Protein AF-A0A2H3JS48-F1 (afdb_monomer)

Structure (mmCIF, N/CA/C/O backbone):
data_AF-A0A2H3JS48-F1
#
_entry.id   AF-A0A2H3JS48-F1
#
loop_
_atom_site.group_PDB
_atom_site.id
_atom_site.type_symbol
_atom_site.label_atom_id
_atom_site.label_alt_id
_atom_site.label_comp_id
_atom_site.label_asym_id
_atom_site.label_entity_id
_atom_site.label_seq_id
_atom_site.pdbx_PDB_ins_code
_atom_site.Cartn_x
_atom_site.Cartn_y
_atom_site.Cartn_z
_atom_site.occupancy
_atom_site.B_iso_or_equiv
_atom_site.auth_seq_id
_atom_site.auth_comp_id
_atom_site.auth_asym_id
_atom_site.auth_atom_id
_atom_site.pdbx_PDB_model_num
ATOM 1 N N . MET A 1 1 ? 12.269 -72.953 -14.565 1.00 46.53 1 MET A N 1
ATOM 2 C CA . MET A 1 1 ? 12.662 -71.702 -13.882 1.00 46.53 1 MET A CA 1
ATOM 3 C C . MET A 1 1 ? 12.511 -70.551 -14.861 1.00 46.53 1 MET A C 1
ATOM 5 O O . MET A 1 1 ? 13.221 -70.563 -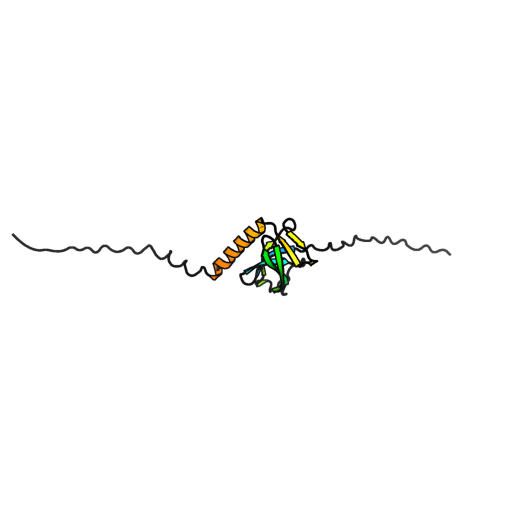15.853 1.00 46.53 1 MET A O 1
ATOM 9 N N . ALA A 1 2 ? 11.589 -69.619 -14.611 1.00 44.12 2 ALA A N 1
ATOM 10 C CA . ALA A 1 2 ? 11.664 -68.218 -15.043 1.00 44.12 2 ALA A CA 1
ATOM 11 C C . ALA A 1 2 ? 10.496 -67.462 -14.388 1.00 44.12 2 ALA A C 1
ATOM 13 O O . ALA A 1 2 ? 9.333 -67.738 -14.669 1.00 44.12 2 ALA A O 1
ATOM 14 N N . VAL A 1 3 ? 10.828 -66.574 -13.455 1.00 43.94 3 VAL A N 1
ATOM 15 C CA . VAL A 1 3 ? 9.917 -65.628 -12.804 1.00 43.94 3 VAL A CA 1
ATOM 16 C C . VAL A 1 3 ? 9.827 -64.369 -13.669 1.00 43.94 3 VAL A C 1
ATOM 18 O O . VAL A 1 3 ? 10.855 -63.895 -14.147 1.00 43.94 3 VAL A O 1
ATOM 21 N N . ALA A 1 4 ? 8.631 -63.816 -13.868 1.00 48.31 4 ALA A N 1
ATOM 22 C CA . ALA A 1 4 ? 8.450 -62.490 -14.456 1.00 48.31 4 ALA A CA 1
ATOM 23 C C . ALA A 1 4 ? 7.649 -61.623 -13.478 1.00 48.31 4 ALA A C 1
ATOM 25 O O . ALA A 1 4 ? 6.541 -61.971 -13.075 1.00 48.31 4 ALA A O 1
ATOM 26 N N . LEU A 1 5 ? 8.300 -60.546 -13.042 1.00 48.22 5 LEU A N 1
ATOM 27 C CA . LEU A 1 5 ? 7.898 -59.624 -11.986 1.00 48.22 5 LEU A CA 1
ATOM 28 C C . LEU A 1 5 ? 6.894 -58.579 -12.496 1.00 48.22 5 LEU A C 1
ATOM 30 O O . LEU A 1 5 ? 6.867 -58.230 -13.674 1.00 48.22 5 LEU A O 1
ATOM 34 N N . ALA A 1 6 ? 6.084 -58.092 -11.558 1.00 50.88 6 ALA A N 1
ATOM 35 C CA . ALA A 1 6 ? 4.992 -57.146 -11.735 1.00 50.88 6 ALA A CA 1
ATOM 36 C C . ALA A 1 6 ? 5.397 -55.826 -12.418 1.00 50.88 6 ALA A C 1
ATOM 38 O O . ALA A 1 6 ? 6.427 -55.233 -12.104 1.00 50.88 6 ALA A O 1
ATOM 39 N N . SER A 1 7 ? 4.520 -55.323 -13.290 1.00 53.97 7 SER A N 1
ATOM 40 C CA . SER A 1 7 ? 4.516 -53.927 -13.733 1.00 53.97 7 SER A CA 1
ATOM 41 C C . SER A 1 7 ? 3.549 -53.133 -12.857 1.00 53.97 7 SER A C 1
ATOM 43 O O . SER A 1 7 ? 2.336 -53.196 -13.042 1.00 53.97 7 SER A O 1
ATOM 45 N N . SER A 1 8 ? 4.089 -52.405 -11.883 1.00 53.66 8 SER A N 1
ATOM 46 C CA . SER A 1 8 ? 3.340 -51.409 -11.118 1.00 53.66 8 SER A CA 1
ATOM 47 C C . SER A 1 8 ? 3.396 -50.079 -11.863 1.00 53.66 8 SER A C 1
ATOM 49 O O . SER A 1 8 ? 4.448 -49.445 -11.935 1.00 53.66 8 SER A O 1
ATOM 51 N N . SER A 1 9 ? 2.266 -49.656 -12.423 1.00 56.06 9 SER A N 1
ATOM 52 C CA . SER A 1 9 ? 2.099 -48.321 -12.994 1.00 56.06 9 SER A CA 1
ATOM 53 C C . SER A 1 9 ? 2.173 -47.280 -11.877 1.00 56.06 9 SER A C 1
ATOM 55 O O . SER A 1 9 ? 1.237 -47.118 -11.098 1.00 56.06 9 SER A O 1
ATOM 57 N N . SER A 1 10 ? 3.306 -46.585 -11.785 1.00 59.38 10 SER A N 1
ATOM 58 C CA . SER A 1 10 ? 3.458 -45.392 -10.955 1.00 59.38 10 SER A CA 1
ATOM 59 C C . SER A 1 10 ? 2.670 -44.251 -11.597 1.00 59.38 10 SER A C 1
ATOM 61 O O . SER A 1 10 ? 3.120 -43.631 -12.560 1.00 59.38 10 SER A O 1
ATOM 63 N N . SER A 1 11 ? 1.461 -44.000 -11.099 1.00 50.31 11 SER A N 1
ATOM 64 C CA . SER A 1 11 ? 0.722 -42.773 -11.380 1.00 50.31 11 SER A CA 1
ATOM 65 C C . SER A 1 11 ? 1.413 -41.616 -10.660 1.00 50.31 11 SER A C 1
ATOM 67 O O . SER A 1 11 ? 1.129 -41.330 -9.499 1.00 50.31 11 SER A O 1
ATOM 69 N N . SER A 1 12 ? 2.345 -40.955 -11.340 1.00 51.09 12 SER A N 1
ATOM 70 C CA . SER A 1 12 ? 2.880 -39.672 -10.896 1.00 51.09 12 SER A CA 1
ATOM 71 C C . SER A 1 12 ? 1.775 -38.619 -11.003 1.00 51.09 12 SER A C 1
ATOM 73 O O . SER A 1 12 ? 1.437 -38.170 -12.099 1.00 51.09 12 SER A O 1
ATOM 75 N N . LEU A 1 13 ? 1.185 -38.258 -9.862 1.00 60.59 13 LEU A N 1
ATOM 76 C CA . LEU A 1 13 ? 0.345 -37.069 -9.741 1.00 60.59 13 LEU A CA 1
ATOM 77 C C . LEU A 1 13 ? 1.175 -35.839 -10.146 1.00 60.59 13 LEU A C 1
ATOM 79 O O . LEU A 1 13 ? 2.344 -35.763 -9.755 1.00 60.59 13 LEU A O 1
ATOM 83 N N . PRO A 1 14 ? 0.613 -34.876 -10.896 1.00 55.56 14 PRO A N 1
ATOM 84 C CA . PRO A 1 14 ? 1.293 -33.619 -11.155 1.00 55.56 14 PRO A CA 1
ATOM 85 C C . PRO A 1 14 ? 1.461 -32.895 -9.819 1.00 55.56 14 PRO A C 1
ATOM 87 O O . PRO A 1 14 ? 0.505 -32.379 -9.239 1.00 55.56 14 PRO A O 1
ATOM 90 N N . MET A 1 15 ? 2.690 -32.907 -9.307 1.00 50.06 15 MET A N 1
ATOM 91 C CA . MET A 1 15 ? 3.115 -32.018 -8.239 1.00 50.06 15 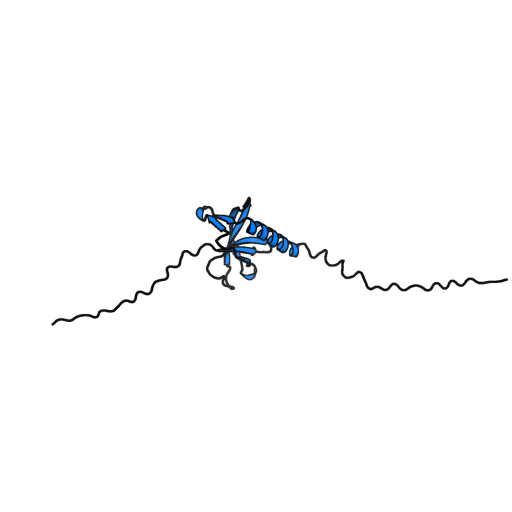MET A CA 1
ATOM 92 C C . MET A 1 15 ? 2.875 -30.603 -8.766 1.00 50.06 15 MET A C 1
ATOM 94 O O . MET A 1 15 ? 3.542 -30.168 -9.699 1.00 50.06 15 MET A O 1
ATOM 98 N N . SER A 1 16 ? 1.847 -29.930 -8.250 1.00 50.66 16 SER A N 1
ATOM 99 C CA . SER A 1 16 ? 1.631 -28.515 -8.531 1.00 50.66 16 SER A CA 1
ATOM 100 C C . SER A 1 16 ? 2.791 -27.778 -7.879 1.00 50.66 16 SER A C 1
ATOM 102 O O . SER A 1 16 ? 2.826 -27.616 -6.660 1.00 50.66 16 SER A O 1
ATOM 104 N N . GLU A 1 17 ? 3.792 -27.456 -8.690 1.00 48.94 17 GLU A N 1
ATOM 105 C CA . GLU A 1 17 ? 4.900 -26.590 -8.321 1.00 48.94 17 GLU A CA 1
ATOM 106 C C . GLU A 1 17 ? 4.283 -25.307 -7.743 1.00 48.94 17 GLU A C 1
ATOM 108 O O . GLU A 1 17 ? 3.382 -24.741 -8.373 1.00 48.94 17 GLU A O 1
ATOM 113 N N . PRO A 1 18 ? 4.640 -24.882 -6.517 1.00 52.50 18 PRO A N 1
ATOM 114 C CA . PRO A 1 18 ? 4.153 -23.618 -6.002 1.00 52.50 18 PRO A CA 1
ATOM 115 C C . PRO A 1 18 ? 4.758 -22.528 -6.884 1.00 52.50 18 PRO A C 1
ATOM 117 O O . PRO A 1 18 ? 5.926 -22.176 -6.729 1.00 52.50 18 PRO A O 1
ATOM 120 N N . GLU A 1 19 ? 3.961 -22.039 -7.837 1.00 50.53 19 GLU A N 1
ATOM 121 C CA . GLU A 1 19 ? 4.226 -20.810 -8.580 1.00 50.53 19 GLU A CA 1
ATOM 122 C C . GLU A 1 19 ? 4.809 -19.786 -7.601 1.00 50.53 19 GLU A C 1
ATOM 124 O O . GLU A 1 19 ? 4.258 -19.645 -6.500 1.00 50.53 19 GLU A O 1
ATOM 129 N N . PRO A 1 20 ? 5.915 -19.098 -7.941 1.00 52.16 20 PRO A N 1
ATOM 130 C CA . PRO A 1 20 ? 6.508 -18.109 -7.058 1.00 52.16 20 PRO A CA 1
ATOM 131 C C . PRO A 1 20 ? 5.442 -17.053 -6.789 1.00 52.16 20 PRO A C 1
ATOM 133 O O . PRO A 1 20 ? 5.141 -16.216 -7.639 1.00 52.16 20 PRO A O 1
ATOM 136 N N . SER A 1 21 ? 4.813 -17.159 -5.621 1.00 60.84 21 SER A N 1
ATOM 137 C CA . SER A 1 21 ? 3.665 -16.355 -5.240 1.00 60.84 21 SER A CA 1
ATOM 138 C C . SER A 1 21 ? 4.093 -14.900 -5.309 1.00 60.84 21 SER A C 1
ATOM 140 O O . SER A 1 21 ? 4.925 -14.448 -4.516 1.00 60.84 21 SER A O 1
ATOM 142 N N . LYS A 1 22 ? 3.594 -14.206 -6.333 1.00 70.69 22 LYS A N 1
ATOM 143 C CA . LYS A 1 22 ? 3.949 -12.824 -6.621 1.00 70.69 22 LYS A CA 1
ATOM 144 C C . LYS A 1 22 ? 3.654 -11.965 -5.398 1.00 70.69 22 LYS A C 1
ATOM 146 O O . LYS A 1 22 ? 2.702 -12.208 -4.659 1.00 70.69 22 LYS A O 1
ATOM 151 N N . ALA A 1 23 ? 4.504 -10.967 -5.173 1.00 82.56 23 ALA A N 1
ATOM 152 C CA . ALA A 1 23 ? 4.355 -10.049 -4.056 1.00 82.56 23 ALA A CA 1
ATOM 153 C C . ALA A 1 23 ? 2.985 -9.355 -4.119 1.00 82.56 23 ALA A C 1
ATOM 155 O O . ALA A 1 23 ? 2.709 -8.614 -5.062 1.00 82.56 23 ALA A O 1
ATOM 156 N N . GLN A 1 24 ? 2.140 -9.591 -3.114 1.00 91.06 24 GLN A N 1
ATOM 157 C CA . GLN A 1 24 ? 0.821 -8.978 -3.031 1.00 91.06 24 GLN A CA 1
ATOM 158 C C . GLN A 1 24 ? 0.908 -7.663 -2.259 1.00 91.06 24 GLN A C 1
ATOM 160 O O . GLN A 1 24 ? 1.389 -7.629 -1.125 1.00 91.06 24 GLN A O 1
ATOM 165 N N . PHE A 1 25 ? 0.423 -6.581 -2.864 1.00 94.31 25 PHE A N 1
ATOM 166 C CA . PHE A 1 25 ? 0.437 -5.251 -2.262 1.00 94.31 25 PHE A CA 1
ATOM 167 C C . PHE A 1 25 ? -0.960 -4.814 -1.836 1.00 94.31 25 PHE A C 1
ATOM 169 O O . PHE A 1 25 ? -1.961 -5.183 -2.448 1.00 94.31 25 PHE A O 1
ATOM 176 N N . ALA A 1 26 ? -1.030 -4.006 -0.784 1.00 95.19 26 ALA A N 1
ATOM 177 C CA . ALA A 1 26 ? -2.271 -3.412 -0.315 1.00 95.19 26 ALA A CA 1
ATOM 178 C C . ALA A 1 26 ? -2.021 -2.060 0.356 1.00 95.19 26 ALA A C 1
ATOM 180 O O . ALA A 1 26 ? -0.948 -1.813 0.911 1.00 95.19 26 ALA A O 1
ATOM 181 N N . PHE A 1 27 ? -3.037 -1.201 0.362 1.00 95.25 27 PHE A N 1
ATOM 182 C CA . PHE A 1 27 ? -3.105 -0.105 1.317 1.00 95.25 27 PHE A CA 1
ATOM 183 C C . PHE A 1 27 ? -3.662 -0.622 2.634 1.00 95.25 27 PHE A C 1
ATOM 185 O O . PHE A 1 27 ? -4.741 -1.219 2.675 1.00 95.25 27 PHE A O 1
ATOM 192 N N . ALA A 1 28 ? -2.926 -0.379 3.711 1.00 94.00 28 ALA A N 1
ATOM 193 C CA . ALA A 1 28 ? -3.306 -0.803 5.045 1.00 94.00 28 ALA A CA 1
ATOM 194 C C . ALA A 1 28 ? -3.181 0.344 6.039 1.00 94.00 28 ALA A C 1
ATOM 196 O O . ALA A 1 28 ? -2.286 1.186 5.931 1.00 94.00 28 ALA A O 1
ATOM 197 N N . GLN A 1 29 ? -4.071 0.352 7.024 1.00 92.44 29 GLN A N 1
ATOM 198 C CA . GLN A 1 29 ? -3.932 1.194 8.193 1.00 92.44 29 GLN A CA 1
ATOM 199 C C . GLN A 1 29 ? -3.135 0.447 9.265 1.00 92.44 29 GLN A C 1
ATOM 201 O O . GLN A 1 29 ? -3.514 -0.659 9.654 1.00 92.44 29 GLN A O 1
ATOM 206 N N . ILE A 1 30 ? -2.046 1.059 9.732 1.00 91.19 30 ILE A N 1
ATOM 207 C CA . ILE A 1 30 ? -1.202 0.577 10.831 1.00 91.19 30 ILE A CA 1
ATOM 208 C C . ILE A 1 30 ? -1.090 1.716 11.843 1.00 91.19 30 ILE A C 1
ATOM 210 O O . ILE A 1 30 ? -0.656 2.813 11.492 1.00 91.19 30 ILE A O 1
ATOM 214 N N . GLN A 1 31 ? -1.517 1.479 13.087 1.00 87.00 31 GLN A N 1
ATOM 215 C CA . GLN A 1 31 ? -1.451 2.463 14.185 1.00 87.00 31 GLN A CA 1
ATOM 216 C C . GLN A 1 31 ? -2.042 3.844 13.825 1.00 87.00 31 GLN A C 1
ATOM 218 O O . GLN A 1 31 ? -1.545 4.891 14.230 1.00 87.00 31 GLN A O 1
ATOM 223 N N . GLY A 1 32 ? -3.110 3.855 13.023 1.00 85.44 32 GLY A N 1
ATOM 224 C CA . GLY A 1 32 ? -3.794 5.076 12.592 1.00 85.44 32 GLY A CA 1
ATOM 225 C C . GLY A 1 32 ? -3.245 5.717 11.311 1.00 85.44 32 GLY A C 1
ATOM 226 O O . GLY A 1 32 ? -3.975 6.481 10.682 1.00 85.44 32 GLY A O 1
ATOM 227 N N . GLY A 1 33 ? -2.032 5.377 10.867 1.00 89.94 33 GLY A N 1
ATOM 228 C CA . GLY A 1 33 ? -1.471 5.832 9.588 1.00 89.94 33 GLY A CA 1
ATOM 229 C C . GLY A 1 33 ? -1.813 4.891 8.430 1.00 89.94 33 GLY A C 1
ATOM 230 O O . GLY A 1 33 ? -1.971 3.695 8.646 1.00 89.94 33 GLY A O 1
ATOM 231 N N . VAL A 1 34 ? -1.921 5.413 7.201 1.00 93.88 34 VAL A N 1
ATOM 232 C CA . VAL A 1 34 ? -2.163 4.605 5.990 1.00 93.88 34 VAL A CA 1
ATOM 233 C C . VAL A 1 34 ? -0.863 4.426 5.215 1.00 93.88 34 VAL A C 1
ATOM 235 O O . VAL A 1 34 ? -0.202 5.409 4.874 1.00 93.88 34 VAL A O 1
ATOM 238 N N . TYR A 1 35 ? -0.520 3.178 4.909 1.00 95.00 35 TYR A N 1
ATOM 239 C CA . TYR A 1 35 ? 0.739 2.798 4.277 1.00 95.00 35 TYR A CA 1
ATOM 240 C C . TYR A 1 35 ? 0.518 1.822 3.125 1.00 95.00 35 TYR A C 1
ATOM 242 O O . TYR A 1 35 ? -0.463 1.079 3.098 1.00 95.00 35 TYR A O 1
ATOM 250 N N . LEU A 1 36 ? 1.469 1.804 2.191 1.00 95.56 36 LEU A N 1
ATOM 251 C CA . LEU A 1 36 ? 1.604 0.714 1.235 1.00 95.56 36 LEU A CA 1
ATOM 252 C C . LEU A 1 36 ? 2.333 -0.438 1.926 1.00 95.56 36 LEU A C 1
ATOM 254 O O . LEU A 1 36 ? 3.442 -0.250 2.434 1.00 95.56 36 LEU A O 1
ATOM 258 N N . VAL A 1 37 ? 1.723 -1.617 1.929 1.00 94.88 37 VAL A N 1
ATOM 259 C CA . VAL A 1 37 ? 2.298 -2.818 2.533 1.00 94.88 37 VAL A CA 1
ATOM 260 C C . VAL A 1 37 ? 2.356 -3.964 1.539 1.00 94.88 37 VAL A C 1
ATOM 262 O O . VAL A 1 37 ? 1.477 -4.103 0.690 1.00 94.88 37 VAL A O 1
ATOM 265 N N . GLN A 1 38 ? 3.384 -4.795 1.666 1.00 93.75 38 GLN A N 1
ATOM 266 C CA . GLN A 1 38 ? 3.412 -6.117 1.050 1.00 93.75 38 GLN A CA 1
ATOM 267 C C . GLN A 1 38 ? 2.879 -7.126 2.064 1.00 93.75 38 GLN A C 1
ATOM 269 O O . GLN A 1 38 ? 3.415 -7.242 3.172 1.00 93.75 38 GLN A O 1
ATOM 274 N N . VAL A 1 39 ? 1.823 -7.835 1.683 1.00 86.56 39 VAL A N 1
ATOM 275 C CA . VAL A 1 39 ? 1.185 -8.863 2.505 1.00 86.56 39 VAL A CA 1
ATOM 276 C C . VAL A 1 39 ? 1.785 -10.217 2.118 1.00 86.56 39 VAL A C 1
ATOM 278 O O . VAL A 1 39 ? 1.919 -10.496 0.922 1.00 86.56 39 VAL A O 1
ATOM 281 N N . PRO A 1 40 ? 2.188 -11.058 3.086 1.00 79.94 40 PRO A N 1
ATOM 282 C CA . PRO A 1 40 ? 2.630 -12.406 2.769 1.00 79.94 40 PRO A CA 1
ATOM 283 C C . PRO A 1 40 ? 1.477 -13.209 2.137 1.00 79.94 40 PRO A C 1
ATOM 285 O O . PRO A 1 40 ? 0.320 -13.019 2.511 1.00 79.94 40 PRO A O 1
ATOM 288 N N . PRO A 1 41 ? 1.773 -14.135 1.209 1.00 71.44 41 PRO A N 1
ATOM 289 C CA . PRO A 1 41 ? 0.756 -14.954 0.542 1.00 71.44 41 PRO A CA 1
ATOM 290 C C . PRO A 1 41 ? 0.059 -15.923 1.506 1.00 71.44 41 PRO A C 1
ATOM 292 O O . PRO A 1 41 ? -1.021 -16.436 1.221 1.00 71.44 41 PRO A O 1
ATOM 295 N N . THR A 1 42 ? 0.672 -16.188 2.662 1.00 71.12 42 THR A N 1
ATOM 296 C CA . THR A 1 42 ? 0.066 -16.971 3.732 1.00 71.12 42 THR A CA 1
ATOM 297 C C . THR A 1 42 ? -0.948 -16.119 4.494 1.00 71.12 42 THR A C 1
ATOM 299 O O . THR A 1 42 ? -0.582 -15.033 4.956 1.00 71.12 42 THR A O 1
ATOM 302 N N . PRO A 1 43 ? -2.187 -16.603 4.693 1.00 64.19 43 PRO A N 1
ATOM 303 C CA . PRO A 1 43 ? -3.210 -15.851 5.404 1.00 64.19 43 PRO A CA 1
ATOM 304 C C . PRO A 1 43 ? -2.731 -15.504 6.824 1.00 64.19 43 PRO A C 1
ATOM 306 O O . PRO A 1 43 ? -2.168 -16.368 7.508 1.00 64.19 43 PRO A O 1
ATOM 309 N N . PRO A 1 44 ? -2.939 -14.257 7.284 1.00 64.44 44 PRO A N 1
ATOM 310 C CA . PRO A 1 44 ? -2.500 -13.832 8.603 1.00 64.44 44 PRO A CA 1
ATOM 311 C C . PRO A 1 44 ? -3.218 -14.663 9.670 1.00 64.44 44 PRO A C 1
ATOM 313 O O . PRO A 1 44 ? -4.446 -14.682 9.754 1.00 64.44 44 PRO A O 1
ATOM 316 N N . SER A 1 45 ? -2.449 -15.377 10.491 1.00 66.81 45 SER A N 1
ATOM 317 C CA . SER A 1 45 ? -3.002 -16.094 11.639 1.00 66.81 45 SER A CA 1
ATOM 318 C C . SER A 1 45 ? -3.399 -15.083 12.710 1.00 66.81 45 SER A C 1
ATOM 320 O O . SER A 1 45 ? -2.559 -14.322 13.174 1.00 66.81 45 SER A O 1
ATOM 322 N N . ALA A 1 46 ? -4.659 -15.106 13.153 1.00 68.31 46 ALA A N 1
ATOM 323 C CA . ALA A 1 46 ? -5.191 -14.165 14.149 1.00 68.31 46 ALA A CA 1
ATOM 324 C C . ALA A 1 46 ? -4.454 -14.191 15.506 1.00 68.31 46 ALA A C 1
ATOM 326 O O . ALA A 1 46 ? -4.610 -13.282 16.315 1.00 68.31 46 ALA A O 1
ATOM 327 N N . LEU A 1 47 ? -3.666 -15.240 15.751 1.00 71.25 47 LEU A N 1
ATOM 328 C 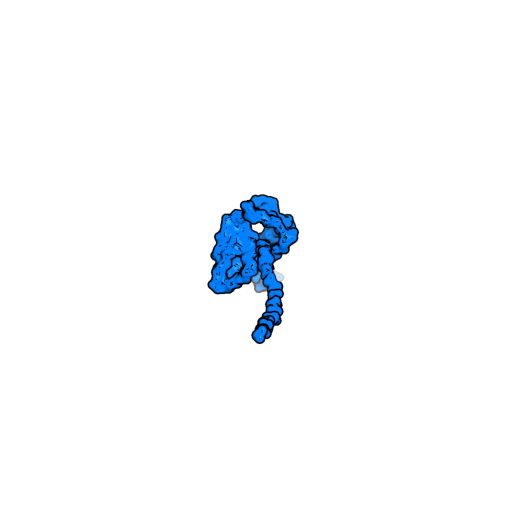CA . LEU A 1 47 ? -2.923 -15.465 16.988 1.00 71.25 47 LEU A CA 1
ATOM 329 C C . LEU A 1 47 ? -1.448 -15.057 16.896 1.00 71.25 47 LEU A C 1
ATOM 331 O O . LEU A 1 47 ? -0.777 -15.012 17.925 1.00 71.25 47 LEU A O 1
ATOM 335 N N . LEU A 1 48 ? -0.926 -14.799 15.692 1.00 75.62 48 LEU A N 1
ATOM 336 C CA . LEU A 1 48 ? 0.493 -14.522 15.482 1.00 75.62 48 LEU A CA 1
ATOM 337 C C . LEU A 1 48 ? 0.692 -13.145 14.840 1.00 75.62 48 LEU A C 1
ATOM 339 O O . LEU A 1 48 ? -0.031 -12.791 13.905 1.00 75.62 48 LEU A O 1
ATOM 343 N N . PRO A 1 49 ? 1.687 -12.365 15.302 1.00 78.81 49 PRO A N 1
ATOM 344 C CA . PRO A 1 49 ? 2.083 -11.137 14.629 1.00 78.81 49 PRO A CA 1
ATOM 345 C C . PRO A 1 49 ? 2.409 -11.421 13.162 1.00 78.81 49 PRO A C 1
ATOM 347 O O . PRO A 1 49 ? 3.188 -12.323 12.851 1.00 78.81 49 PRO A O 1
ATOM 350 N N . SER A 1 50 ? 1.811 -10.648 12.261 1.00 82.06 50 SER A N 1
ATOM 351 C CA . SER A 1 50 ? 2.082 -10.760 10.830 1.00 82.06 50 SER A CA 1
ATOM 352 C C . SER A 1 50 ? 3.285 -9.893 10.483 1.00 82.06 50 SER A C 1
ATOM 354 O O . SER A 1 50 ? 3.299 -8.700 10.789 1.00 82.06 50 SER A O 1
ATOM 356 N N . SER A 1 51 ? 4.303 -10.494 9.864 1.00 88.06 51 SER A N 1
ATOM 357 C CA . SER A 1 51 ? 5.445 -9.748 9.337 1.00 88.06 51 SER A CA 1
ATOM 358 C C . SER A 1 51 ? 5.059 -9.149 7.990 1.00 88.06 51 SER A C 1
ATOM 360 O O . SER A 1 51 ? 4.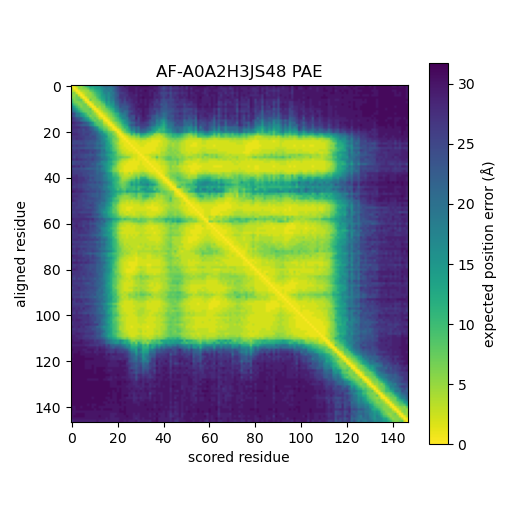771 -9.878 7.040 1.00 88.06 51 SER A O 1
ATOM 362 N N . VAL A 1 52 ? 5.000 -7.823 7.926 1.00 90.94 52 VAL A N 1
ATOM 363 C CA . VAL A 1 52 ? 4.662 -7.077 6.711 1.00 90.94 52 VAL A CA 1
ATOM 364 C C . VAL A 1 52 ? 5.785 -6.124 6.350 1.00 90.94 52 VAL A C 1
ATOM 366 O O . VAL A 1 52 ? 6.449 -5.558 7.221 1.00 90.94 52 VAL A O 1
ATOM 369 N N . HIS A 1 53 ? 6.000 -5.923 5.054 1.00 94.38 53 HIS A N 1
ATOM 370 C CA . HIS A 1 53 ? 6.943 -4.917 4.579 1.00 94.38 53 HIS A CA 1
ATOM 371 C C . HIS A 1 53 ? 6.213 -3.606 4.345 1.00 94.38 53 HIS A C 1
ATOM 373 O O . HIS A 1 53 ? 5.243 -3.565 3.589 1.00 94.38 53 HIS A O 1
ATOM 379 N N . VAL A 1 54 ? 6.696 -2.539 4.973 1.00 94.56 54 VAL A N 1
ATOM 380 C CA . VAL A 1 54 ? 6.127 -1.199 4.863 1.00 94.56 54 VAL A CA 1
ATOM 381 C C . VAL A 1 54 ? 6.934 -0.395 3.857 1.00 94.56 54 VAL A C 1
ATOM 383 O O . VAL A 1 54 ? 8.162 -0.286 3.951 1.00 94.56 54 VAL A O 1
ATOM 386 N N . PHE A 1 55 ? 6.231 0.212 2.909 1.00 95.81 55 PHE A N 1
ATOM 387 C CA . PHE A 1 55 ? 6.811 1.055 1.879 1.00 95.81 55 PHE A CA 1
ATOM 388 C C . PHE A 1 55 ? 6.389 2.507 2.085 1.00 95.81 55 PHE A C 1
ATOM 390 O O . PHE A 1 55 ? 5.219 2.820 2.324 1.00 95.81 55 PHE A O 1
ATOM 397 N N . ARG A 1 56 ? 7.359 3.414 1.978 1.00 94.44 56 ARG A N 1
ATOM 398 C CA . ARG A 1 56 ? 7.147 4.853 2.118 1.00 94.44 56 ARG A CA 1
ATOM 399 C C . ARG A 1 56 ? 7.135 5.508 0.744 1.00 94.44 56 ARG A C 1
ATOM 401 O O . ARG A 1 56 ? 7.982 5.215 -0.095 1.00 94.44 56 ARG A O 1
ATOM 408 N N . HIS A 1 57 ? 6.203 6.437 0.550 1.00 93.44 57 HIS A N 1
ATOM 409 C CA . HIS A 1 57 ? 6.187 7.293 -0.631 1.00 93.44 57 HIS A CA 1
ATOM 410 C C . HIS A 1 57 ? 7.427 8.191 -0.648 1.00 93.44 57 HIS A C 1
ATOM 412 O O . HIS A 1 57 ? 7.667 8.928 0.313 1.00 93.44 57 HIS A O 1
ATOM 418 N N . GLU A 1 58 ? 8.216 8.106 -1.718 1.00 91.12 58 GLU A N 1
ATOM 419 C CA . GLU A 1 58 ? 9.408 8.941 -1.897 1.00 91.12 58 GLU A CA 1
ATOM 420 C C . GLU A 1 58 ? 9.112 10.079 -2.881 1.00 91.12 58 GLU A C 1
ATOM 422 O O . GLU A 1 58 ? 9.213 11.249 -2.517 1.00 91.12 58 GLU A O 1
ATOM 427 N N . PHE A 1 59 ? 8.680 9.756 -4.106 1.00 87.44 59 PHE A N 1
ATOM 428 C CA . PHE A 1 59 ? 8.340 10.753 -5.126 1.00 87.44 59 PHE A CA 1
ATOM 429 C C . PHE A 1 59 ? 7.434 10.190 -6.222 1.00 87.44 59 PHE A C 1
ATOM 431 O O . PHE A 1 59 ? 7.552 9.034 -6.611 1.00 87.44 59 PHE A O 1
ATOM 438 N N . ILE A 1 60 ? 6.552 11.042 -6.763 1.00 88.38 60 ILE A N 1
ATOM 439 C CA . ILE A 1 60 ? 5.609 10.734 -7.855 1.00 88.38 60 ILE A CA 1
ATOM 440 C C . ILE A 1 60 ? 4.812 9.464 -7.537 1.00 88.38 60 ILE A C 1
ATOM 442 O O . ILE A 1 60 ? 3.893 9.519 -6.729 1.00 88.38 60 ILE A O 1
ATOM 446 N N . THR A 1 61 ? 5.180 8.335 -8.128 1.00 92.56 61 THR A N 1
ATOM 447 C CA . THR A 1 61 ? 4.548 7.026 -7.970 1.00 92.56 61 THR A CA 1
ATOM 448 C C . THR A 1 61 ? 5.471 5.992 -7.336 1.00 92.56 61 THR A C 1
ATOM 450 O O . THR A 1 61 ? 5.075 4.840 -7.187 1.00 92.56 61 THR A O 1
ATOM 453 N N . GLN A 1 62 ? 6.686 6.392 -6.964 1.00 94.94 62 GLN A N 1
ATOM 454 C CA . GLN A 1 62 ? 7.706 5.534 -6.3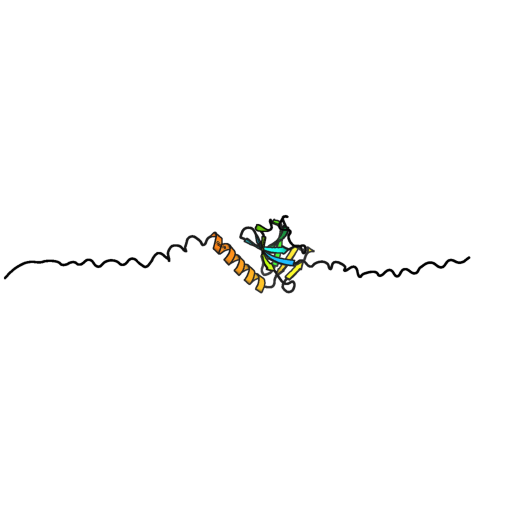91 1.00 94.94 62 GLN A CA 1
ATOM 455 C C . GLN A 1 62 ? 7.556 5.431 -4.873 1.00 94.94 62 GLN A C 1
ATOM 457 O O . GLN A 1 62 ? 7.519 6.431 -4.144 1.00 94.94 62 GLN A O 1
ATOM 462 N N . PHE A 1 63 ? 7.541 4.192 -4.405 1.0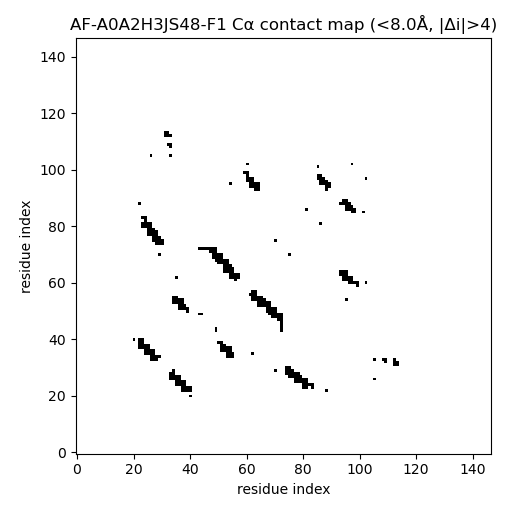0 95.94 63 PHE A N 1
ATOM 463 C CA . PHE A 1 63 ? 7.562 3.822 -3.007 1.00 95.94 63 PHE A CA 1
ATOM 464 C C . PHE A 1 63 ? 8.801 2.991 -2.734 1.00 95.94 63 PHE A C 1
ATOM 466 O O . PHE A 1 63 ? 9.061 2.009 -3.427 1.00 95.94 63 PHE A O 1
ATOM 473 N N . ARG A 1 64 ? 9.552 3.363 -1.703 1.00 96.38 64 ARG A N 1
ATOM 474 C CA . ARG A 1 64 ? 10.735 2.615 -1.295 1.00 96.38 64 ARG A CA 1
ATOM 475 C C . ARG A 1 64 ? 10.451 1.842 -0.027 1.00 96.38 64 ARG A C 1
ATOM 477 O O . ARG A 1 64 ? 9.762 2.336 0.871 1.00 96.38 64 ARG A O 1
ATOM 484 N N . PHE A 1 65 ? 10.988 0.634 0.041 1.00 95.69 65 PHE A N 1
ATOM 485 C CA . PHE A 1 65 ? 10.981 -0.160 1.252 1.00 95.69 65 PHE A CA 1
ATOM 486 C C . PHE A 1 65 ? 11.548 0.679 2.397 1.00 95.69 65 PHE A C 1
ATOM 488 O O . PHE A 1 65 ? 12.617 1.285 2.281 1.00 95.69 65 PHE A O 1
ATOM 495 N N . SER A 1 66 ? 10.790 0.748 3.486 1.00 95.06 66 SER A N 1
ATOM 496 C CA . SER A 1 66 ? 11.196 1.458 4.688 1.00 95.06 66 SER A CA 1
ATOM 497 C C . SER A 1 66 ? 11.701 0.478 5.734 1.00 95.06 66 SER A C 1
ATOM 499 O O . SER A 1 66 ? 12.824 0.631 6.204 1.00 95.06 66 SER A O 1
ATOM 501 N N . HIS A 1 67 ? 10.869 -0.490 6.116 1.00 94.50 67 HIS A N 1
ATOM 502 C CA . HIS A 1 67 ? 11.182 -1.473 7.147 1.00 94.50 67 HIS A CA 1
ATOM 503 C C . HIS A 1 67 ? 10.188 -2.640 7.105 1.00 94.50 67 HIS A C 1
ATOM 505 O O . HIS A 1 67 ? 9.100 -2.534 6.535 1.00 94.50 67 HIS A O 1
ATOM 511 N N . ALA A 1 68 ? 10.565 -3.748 7.740 1.00 93.19 68 ALA A N 1
ATOM 512 C CA . ALA A 1 68 ? 9.645 -4.823 8.079 1.00 93.19 68 ALA A CA 1
ATOM 513 C C . ALA A 1 68 ? 9.062 -4.562 9.473 1.00 93.19 68 ALA A C 1
ATOM 515 O O . ALA A 1 68 ? 9.788 -4.157 10.384 1.00 93.19 68 ALA A O 1
ATOM 516 N N . ALA A 1 69 ? 7.765 -4.793 9.639 1.00 90.06 69 ALA A N 1
ATOM 517 C CA . ALA A 1 69 ? 7.066 -4.629 10.904 1.00 90.06 69 ALA A CA 1
ATOM 518 C C . ALA A 1 69 ? 6.327 -5.919 11.261 1.00 90.06 69 ALA A C 1
ATOM 520 O O . ALA A 1 69 ? 5.651 -6.508 10.420 1.00 90.06 69 ALA A O 1
ATOM 521 N N . CYS A 1 70 ? 6.435 -6.339 12.520 1.00 90.00 70 CYS A N 1
ATOM 522 C CA . CYS A 1 70 ? 5.595 -7.391 13.081 1.00 90.00 70 CYS A CA 1
ATOM 523 C C . CYS A 1 70 ? 4.378 -6.723 13.714 1.00 90.00 70 CYS A C 1
ATOM 525 O O . CYS A 1 70 ? 4.473 -6.174 14.811 1.00 90.00 70 CYS A O 1
ATOM 527 N N . VAL A 1 71 ? 3.257 -6.733 13.000 1.00 87.31 71 VAL A N 1
ATOM 528 C CA . VAL A 1 71 ? 2.037 -6.043 13.426 1.00 87.31 71 VAL A CA 1
ATOM 529 C C . VAL A 1 71 ? 1.041 -7.074 13.938 1.00 87.31 71 VAL A C 1
ATOM 531 O O . VAL A 1 71 ? 0.828 -8.120 13.317 1.00 87.31 71 VAL A O 1
ATOM 534 N N . HIS A 1 72 ? 0.436 -6.799 15.092 1.00 85.31 72 HIS A N 1
ATOM 535 C CA . HIS A 1 72 ? -0.654 -7.624 15.594 1.00 85.31 72 HIS A CA 1
ATOM 536 C C . HIS A 1 72 ? -1.847 -7.522 14.623 1.00 85.31 72 HIS A C 1
ATOM 538 O O . HIS A 1 72 ? -2.156 -6.418 14.176 1.00 85.31 72 HIS A O 1
ATOM 544 N N . PRO A 1 73 ? -2.560 -8.612 14.297 1.00 82.56 73 PRO A N 1
ATOM 545 C CA . PRO A 1 73 ? -3.666 -8.570 13.334 1.00 82.56 73 PRO A CA 1
ATOM 546 C C . PRO A 1 73 ? -4.774 -7.570 13.708 1.00 82.56 73 PRO A C 1
ATOM 548 O O . PRO A 1 73 ? -5.416 -7.020 12.826 1.00 82.56 73 PRO A O 1
ATOM 551 N N . ALA A 1 74 ? -4.959 -7.266 14.998 1.00 85.06 74 ALA A N 1
ATOM 552 C CA . ALA A 1 74 ? -5.891 -6.222 15.448 1.00 85.06 74 ALA A CA 1
ATOM 553 C C . ALA A 1 74 ? -5.437 -4.779 15.140 1.00 85.06 74 ALA A C 1
ATOM 555 O O . ALA A 1 74 ? -6.241 -3.858 15.221 1.00 85.06 74 ALA A O 1
ATOM 556 N N . GLU A 1 75 ? -4.161 -4.561 14.824 1.00 85.00 75 GLU A N 1
ATOM 557 C CA . GLU A 1 75 ? -3.609 -3.250 14.457 1.00 85.00 75 GLU A CA 1
ATOM 558 C C . GLU A 1 75 ? -3.421 -3.095 12.943 1.00 85.00 75 GLU A C 1
ATOM 560 O O . GLU A 1 75 ? -3.215 -1.978 12.468 1.00 85.00 75 GLU A O 1
ATOM 565 N N . LEU A 1 76 ? -3.504 -4.197 12.191 1.00 89.19 76 LEU A N 1
ATOM 566 C CA . LEU A 1 76 ? -3.343 -4.235 10.744 1.00 89.19 76 LEU A CA 1
ATOM 567 C C . LEU A 1 76 ? -4.708 -4.327 10.062 1.00 89.19 76 LEU A C 1
ATOM 569 O O . LEU A 1 76 ? -5.329 -5.386 10.025 1.00 89.19 76 LEU A O 1
ATOM 573 N N . HIS A 1 77 ? -5.150 -3.224 9.466 1.00 90.25 77 HIS A N 1
ATOM 574 C CA . HIS A 1 77 ? -6.406 -3.188 8.720 1.00 90.25 77 HIS A CA 1
ATOM 575 C C . HIS A 1 77 ? -6.124 -2.994 7.238 1.00 90.25 77 HIS A C 1
ATOM 577 O O . HIS A 1 77 ? -5.733 -1.907 6.813 1.00 90.25 77 HIS A O 1
ATOM 583 N N . ILE A 1 78 ? -6.328 -4.042 6.441 1.00 91.25 78 ILE A N 1
ATOM 584 C CA . ILE A 1 78 ? -6.267 -3.930 4.983 1.00 91.25 78 ILE A CA 1
ATOM 585 C C . ILE A 1 78 ? -7.464 -3.099 4.512 1.00 91.25 78 ILE A C 1
ATOM 587 O O . ILE A 1 78 ? -8.611 -3.490 4.714 1.00 91.25 78 ILE A O 1
ATOM 591 N N . LEU A 1 79 ? -7.189 -1.949 3.898 1.00 92.44 79 LEU A N 1
ATOM 592 C CA . LEU A 1 79 ? -8.208 -1.044 3.366 1.00 92.44 79 LEU A CA 1
ATOM 593 C C . LEU A 1 79 ? -8.533 -1.385 1.913 1.00 92.44 79 LEU A C 1
ATOM 595 O O . LEU A 1 79 ? -9.698 -1.441 1.530 1.00 92.44 79 LEU A O 1
ATOM 599 N N . GLU A 1 80 ? -7.496 -1.600 1.104 1.00 92.12 80 GLU A N 1
ATOM 600 C CA . GLU A 1 80 ? -7.636 -1.837 -0.331 1.00 92.12 80 GLU A CA 1
ATOM 601 C C . GLU A 1 80 ? -6.503 -2.749 -0.829 1.00 92.12 80 GLU A C 1
ATOM 603 O O . GLU A 1 80 ? -5.340 -2.336 -0.799 1.00 92.12 80 GLU A O 1
ATOM 608 N N . PRO A 1 81 ? -6.797 -3.980 -1.286 1.00 92.94 81 PRO A N 1
ATOM 609 C CA . PRO A 1 81 ? -5.816 -4.792 -1.996 1.00 92.94 81 PRO A CA 1
ATOM 610 C C . PRO A 1 81 ? -5.522 -4.180 -3.370 1.00 92.94 81 PRO A C 1
ATOM 612 O O . PRO A 1 81 ? -6.425 -3.694 -4.053 1.00 92.94 81 PRO A O 1
ATOM 615 N N . ILE A 1 82 ? -4.258 -4.215 -3.786 1.00 93.38 82 ILE A N 1
ATOM 616 C CA . ILE A 1 82 ? -3.809 -3.644 -5.054 1.00 93.38 82 ILE A CA 1
ATOM 617 C C . ILE A 1 82 ? -3.603 -4.766 -6.068 1.00 93.38 82 ILE A C 1
ATOM 619 O O . ILE A 1 82 ? -2.883 -5.729 -5.817 1.00 93.38 82 ILE A O 1
ATOM 623 N N . ASP A 1 83 ? -4.237 -4.616 -7.229 1.00 90.62 83 ASP A N 1
ATOM 624 C CA . ASP A 1 83 ? -4.052 -5.513 -8.367 1.00 90.62 83 ASP A CA 1
ATOM 625 C C . ASP A 1 83 ? -2.638 -5.351 -8.947 1.00 90.62 83 ASP A C 1
ATOM 627 O O . ASP A 1 83 ? -2.180 -4.228 -9.184 1.00 90.62 83 ASP A O 1
ATOM 631 N N . GLU A 1 84 ? -1.988 -6.481 -9.227 1.00 88.69 84 GLU A N 1
ATOM 632 C CA . GLU A 1 84 ? -0.650 -6.577 -9.818 1.00 88.69 84 GLU A CA 1
ATOM 633 C C . GLU A 1 84 ? -0.480 -5.696 -11.062 1.00 88.69 84 GLU A C 1
ATOM 635 O O . GLU A 1 84 ? 0.597 -5.152 -11.297 1.00 88.69 84 GLU A O 1
ATOM 640 N N . ARG A 1 85 ? -1.545 -5.503 -11.850 1.00 90.38 85 ARG A N 1
ATOM 641 C CA . ARG A 1 85 ? -1.528 -4.680 -13.075 1.00 90.38 85 ARG A CA 1
ATOM 642 C C . ARG A 1 85 ? -1.214 -3.207 -12.819 1.00 90.38 85 ARG A C 1
ATOM 644 O O . ARG A 1 85 ? -0.827 -2.498 -13.744 1.00 90.38 85 ARG A O 1
ATOM 651 N N . HIS A 1 86 ? -1.405 -2.742 -11.588 1.00 92.81 86 HIS A N 1
ATOM 652 C CA . HIS A 1 86 ? -1.177 -1.357 -11.183 1.00 92.81 86 HIS A CA 1
ATOM 653 C C . HIS A 1 86 ? 0.109 -1.187 -10.366 1.00 92.81 86 HIS A C 1
ATOM 655 O O . HIS A 1 86 ? 0.353 -0.099 -9.837 1.00 92.81 86 HIS A O 1
ATOM 661 N N . THR A 1 87 ? 0.914 -2.246 -10.252 1.00 93.50 87 THR A N 1
ATOM 662 C CA . THR A 1 87 ? 2.165 -2.267 -9.493 1.00 93.50 87 THR A CA 1
ATOM 663 C C . THR A 1 87 ? 3.311 -2.770 -10.354 1.00 93.50 87 THR A C 1
ATOM 665 O O . THR A 1 87 ? 3.192 -3.790 -11.025 1.00 93.50 87 THR A O 1
ATOM 668 N N . LEU A 1 88 ? 4.460 -2.110 -10.267 1.00 93.12 88 LEU A N 1
ATOM 669 C CA . LEU A 1 88 ? 5.731 -2.648 -10.741 1.00 93.12 88 LEU A CA 1
ATOM 670 C C . LEU A 1 88 ? 6.670 -2.755 -9.542 1.00 93.12 88 LEU A C 1
ATOM 672 O O . LEU A 1 88 ? 7.075 -1.732 -8.991 1.00 93.12 88 LEU A O 1
ATOM 676 N N . TYR A 1 89 ? 6.981 -3.981 -9.123 1.00 94.44 89 TYR A N 1
ATOM 677 C CA . TYR A 1 89 ? 7.870 -4.232 -7.993 1.00 94.44 89 TYR A CA 1
ATOM 678 C C . TYR A 1 89 ? 9.260 -4.655 -8.464 1.00 94.44 89 TYR A C 1
ATOM 680 O O . TYR A 1 89 ? 9.427 -5.705 -9.081 1.00 94.44 89 TYR A O 1
ATOM 688 N N . GLU A 1 90 ? 10.260 -3.846 -8.131 1.00 93.25 90 GLU A N 1
ATOM 689 C CA . GLU A 1 90 ? 11.676 -4.140 -8.324 1.00 93.25 90 GLU A CA 1
ATOM 690 C C . GLU A 1 90 ? 12.262 -4.638 -6.997 1.00 93.25 90 GLU A C 1
ATOM 692 O O . GLU A 1 90 ? 12.721 -3.849 -6.161 1.00 93.25 90 GLU A O 1
ATOM 697 N N . ALA A 1 91 ? 12.218 -5.957 -6.788 1.00 89.00 91 ALA A N 1
ATOM 698 C CA . ALA A 1 91 ? 12.637 -6.594 -5.539 1.00 89.00 91 ALA A CA 1
ATOM 699 C C . ALA A 1 91 ? 14.102 -6.293 -5.181 1.00 89.00 91 ALA A C 1
ATOM 701 O O . ALA A 1 91 ? 14.380 -5.924 -4.040 1.00 89.00 91 ALA A O 1
ATOM 702 N N . ASP A 1 92 ? 15.014 -6.327 -6.161 1.00 90.19 92 ASP A N 1
ATOM 703 C CA . ASP A 1 92 ? 16.450 -6.055 -5.966 1.00 90.19 92 ASP A CA 1
ATOM 704 C C . ASP A 1 92 ? 16.729 -4.644 -5.431 1.00 90.19 92 ASP A C 1
ATOM 706 O O . ASP A 1 92 ? 17.733 -4.394 -4.765 1.00 90.19 92 ASP A O 1
ATOM 710 N N . LYS A 1 93 ? 15.829 -3.702 -5.727 1.00 90.31 93 LYS A N 1
ATOM 711 C CA . LYS A 1 93 ? 15.928 -2.298 -5.314 1.00 90.31 93 LYS A CA 1
ATOM 712 C C . LYS A 1 93 ? 15.025 -1.970 -4.129 1.00 90.31 93 LYS A C 1
ATOM 714 O O . LYS A 1 93 ? 15.035 -0.831 -3.661 1.00 90.31 93 LYS A O 1
ATOM 719 N N . GLY A 1 94 ? 14.186 -2.910 -3.689 1.00 92.06 94 GLY A N 1
ATOM 720 C CA . GLY A 1 94 ? 13.143 -2.659 -2.697 1.00 92.06 94 GLY A CA 1
ATOM 721 C C . GLY A 1 94 ? 12.210 -1.514 -3.100 1.00 92.06 94 GLY A C 1
ATOM 722 O O . GLY A 1 94 ? 11.830 -0.710 -2.250 1.00 92.06 94 GLY A O 1
ATOM 723 N N . THR A 1 95 ? 11.892 -1.387 -4.390 1.00 94.38 95 THR A N 1
ATOM 724 C CA . THR A 1 95 ? 11.131 -0.248 -4.924 1.00 94.38 95 THR A CA 1
ATOM 725 C C . THR A 1 95 ? 9.848 -0.718 -5.596 1.00 94.38 95 THR A C 1
ATOM 727 O O . THR A 1 95 ? 9.863 -1.662 -6.377 1.00 94.38 95 THR A O 1
ATOM 730 N N . VAL A 1 96 ? 8.732 -0.057 -5.293 1.00 94.94 96 VAL A N 1
ATOM 731 C CA . VAL A 1 96 ? 7.415 -0.319 -5.880 1.00 94.94 96 VAL A CA 1
ATOM 732 C C . VAL A 1 96 ? 6.941 0.941 -6.585 1.00 94.94 96 VAL A C 1
ATOM 734 O O . VAL A 1 96 ? 6.856 2.006 -5.973 1.00 94.94 96 VAL A O 1
ATOM 737 N N . PHE A 1 97 ? 6.587 0.826 -7.857 1.00 94.88 97 PHE A N 1
ATOM 738 C CA . PHE A 1 97 ? 5.895 1.884 -8.580 1.00 94.88 97 PHE A CA 1
ATOM 739 C C . PHE A 1 97 ? 4.406 1.576 -8.626 1.00 94.88 97 PHE A C 1
ATOM 741 O O . PHE A 1 97 ? 4.012 0.481 -9.024 1.00 94.88 97 PHE A O 1
ATOM 748 N N . LEU A 1 98 ? 3.584 2.544 -8.232 1.00 94.94 98 LEU A N 1
ATOM 749 C CA . LEU A 1 98 ? 2.128 2.444 -8.300 1.00 94.94 98 LEU A CA 1
ATOM 750 C C . LEU A 1 98 ? 1.563 3.228 -9.485 1.00 94.94 98 LEU A C 1
ATOM 752 O O . LEU A 1 98 ? 2.096 4.262 -9.882 1.00 94.94 98 LEU A O 1
ATOM 756 N N . ALA A 1 99 ? 0.424 2.797 -10.013 1.00 94.19 99 ALA A N 1
ATOM 757 C CA . ALA A 1 99 ? -0.360 3.633 -10.915 1.00 94.19 99 ALA A CA 1
ATOM 758 C C . ALA A 1 99 ? -0.754 4.960 -10.227 1.00 94.19 99 ALA A C 1
ATOM 760 O O . ALA A 1 99 ? -0.991 5.011 -9.014 1.00 94.19 99 ALA A O 1
ATOM 761 N N . ARG A 1 100 ? -0.828 6.059 -10.988 1.00 92.94 100 ARG A N 1
ATOM 762 C CA . ARG A 1 100 ? -1.094 7.405 -10.433 1.00 92.94 100 ARG A CA 1
ATOM 763 C C . ARG A 1 100 ? -2.446 7.479 -9.726 1.00 92.94 100 ARG A C 1
ATOM 765 O O . ARG A 1 100 ? -2.588 8.176 -8.723 1.00 92.94 100 ARG A O 1
ATOM 772 N N . GLU A 1 101 ? -3.417 6.728 -10.223 1.00 92.75 101 GLU A N 1
ATOM 773 C CA . GLU A 1 101 ? -4.764 6.615 -9.679 1.00 92.75 101 GLU A CA 1
ATOM 774 C C . GLU A 1 101 ? -4.746 6.041 -8.258 1.00 92.75 101 GLU A C 1
ATOM 776 O O . GLU A 1 101 ? -5.530 6.471 -7.413 1.00 92.75 101 GLU A O 1
ATOM 781 N N . LEU A 1 102 ? -3.830 5.113 -7.961 1.00 93.06 102 LEU A N 1
ATOM 782 C CA . LEU A 1 102 ? -3.671 4.558 -6.616 1.00 93.06 102 LEU A CA 1
ATOM 783 C C . LEU A 1 102 ? -3.083 5.582 -5.646 1.00 93.06 102 LEU A C 1
ATOM 785 O O . LEU A 1 102 ? -3.445 5.588 -4.473 1.00 93.06 102 LEU A O 1
ATOM 789 N N . LEU A 1 103 ? -2.241 6.500 -6.126 1.00 91.56 103 LEU A N 1
ATOM 790 C CA . LEU A 1 103 ? -1.738 7.594 -5.297 1.00 91.56 103 LEU A CA 1
ATOM 791 C C . LEU A 1 103 ? -2.871 8.527 -4.847 1.00 91.56 103 LEU A C 1
ATOM 793 O O . LEU A 1 103 ? -2.916 8.939 -3.689 1.00 91.56 103 LEU A O 1
ATOM 797 N N . ALA A 1 104 ?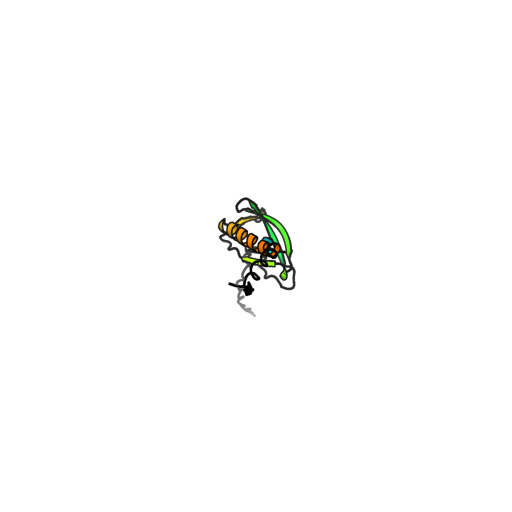 -3.807 8.833 -5.751 1.00 91.50 104 ALA A N 1
ATOM 798 C CA . ALA A 1 104 ? -4.980 9.648 -5.438 1.00 91.50 104 ALA A CA 1
ATOM 799 C C . ALA A 1 104 ? -5.898 8.954 -4.413 1.00 91.50 104 ALA A C 1
ATOM 801 O O . ALA A 1 104 ? -6.413 9.599 -3.490 1.00 91.50 104 ALA A O 1
ATOM 802 N N . ARG A 1 105 ? -6.059 7.627 -4.523 1.00 92.19 105 ARG A N 1
ATOM 803 C CA . ARG A 1 105 ? -6.772 6.817 -3.519 1.00 92.19 105 ARG A CA 1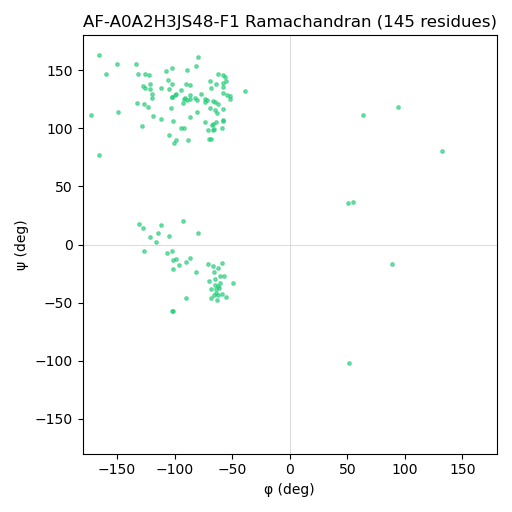
ATOM 804 C C . ARG A 1 105 ? -6.060 6.845 -2.171 1.00 92.19 105 ARG A C 1
ATOM 806 O O . ARG A 1 105 ? -6.696 7.172 -1.173 1.00 92.19 105 ARG A O 1
ATOM 813 N N . LEU A 1 106 ? -4.744 6.626 -2.139 1.00 91.00 106 LEU A N 1
ATOM 814 C CA . LEU A 1 106 ? -3.942 6.691 -0.914 1.00 91.00 106 LEU A CA 1
ATOM 815 C C . LEU A 1 106 ? -4.091 8.042 -0.201 1.00 91.00 106 LEU A C 1
ATOM 817 O O . LEU A 1 106 ? -4.309 8.086 1.009 1.00 91.00 106 LEU A O 1
ATOM 821 N N . GLN A 1 107 ? -4.034 9.150 -0.944 1.00 90.31 107 GLN A N 1
ATOM 822 C CA . GLN A 1 107 ? -4.252 10.491 -0.391 1.00 90.31 107 GLN A CA 1
ATOM 823 C C . GLN A 1 107 ? -5.658 10.652 0.197 1.00 90.31 107 GLN A C 1
ATOM 825 O O . GLN A 1 107 ? -5.829 11.288 1.236 1.00 90.31 107 GLN A O 1
ATOM 830 N N . THR A 1 108 ? -6.669 10.060 -0.438 1.00 90.25 108 THR A N 1
ATOM 831 C CA . THR A 1 108 ? -8.053 10.094 0.052 1.00 90.25 108 THR A CA 1
ATOM 832 C C . THR A 1 108 ? -8.198 9.289 1.345 1.00 90.25 108 THR A C 1
ATOM 834 O O . THR A 1 108 ? -8.732 9.806 2.328 1.00 90.25 108 THR A O 1
ATOM 837 N N . LEU A 1 109 ? -7.641 8.075 1.384 1.00 90.06 109 LEU A N 1
ATOM 838 C CA . LEU A 1 109 ? -7.635 7.209 2.567 1.00 90.06 109 LEU A CA 1
ATOM 839 C C . LEU A 1 109 ? -6.879 7.854 3.737 1.00 90.06 109 LEU A C 1
ATOM 841 O O . LEU A 1 109 ? -7.372 7.871 4.865 1.00 90.06 109 LEU A O 1
ATOM 845 N N . SER A 1 110 ? -5.721 8.464 3.472 1.00 87.38 110 SER A N 1
ATOM 846 C CA . SER A 1 110 ? -4.921 9.136 4.500 1.00 87.38 110 SER A CA 1
ATOM 847 C C . SER A 1 110 ? -5.630 10.351 5.106 1.00 87.38 110 SER A C 1
ATOM 849 O O . SER A 1 110 ? -5.477 10.605 6.301 1.00 87.38 110 SER A O 1
ATOM 851 N N . ARG A 1 111 ? -6.416 11.097 4.318 1.00 84.06 111 ARG A N 1
ATOM 852 C CA . ARG A 1 111 ? -7.218 12.226 4.827 1.00 84.06 111 ARG A CA 1
ATOM 853 C C . ARG A 1 111 ? -8.352 11.744 5.732 1.00 84.06 111 ARG A C 1
ATOM 855 O O . ARG A 1 111 ? -8.611 12.375 6.753 1.00 84.06 111 ARG A O 1
ATOM 862 N N . GLY A 1 112 ? -8.988 10.622 5.389 1.00 74.50 112 GLY A N 1
ATOM 863 C CA . GLY A 1 112 ? -10.024 9.994 6.215 1.00 74.50 112 GLY A CA 1
ATOM 864 C C . GLY A 1 112 ? -9.487 9.471 7.550 1.00 74.50 112 GLY A C 1
ATOM 865 O O . GLY A 1 112 ? -10.077 9.740 8.592 1.00 74.50 112 GLY A O 1
ATOM 866 N N . ALA A 1 113 ? -8.324 8.814 7.532 1.00 67.38 113 ALA A N 1
ATOM 867 C CA . ALA A 1 113 ? -7.674 8.275 8.730 1.00 67.38 113 ALA A CA 1
ATOM 868 C C . ALA A 1 113 ? -7.221 9.357 9.731 1.00 67.38 113 ALA A C 1
ATOM 870 O O . ALA A 1 113 ? -7.209 9.132 10.939 1.00 67.38 113 ALA A O 1
ATOM 871 N N . MET A 1 114 ? -6.877 10.555 9.246 1.00 59.41 114 MET A N 1
ATOM 872 C CA . MET A 1 114 ? -6.485 11.686 10.097 1.00 59.41 114 MET A CA 1
ATOM 873 C C . MET A 1 114 ? -7.697 12.444 10.677 1.00 59.41 114 MET A C 1
ATOM 875 O O . MET A 1 114 ? -7.593 13.078 11.729 1.00 59.41 114 MET A O 1
ATOM 879 N N . GLY A 1 115 ? -8.862 12.351 10.023 1.00 51.59 115 GLY A N 1
ATOM 880 C CA . GLY A 1 115 ? -10.107 13.001 10.447 1.00 51.59 115 GLY A CA 1
ATOM 881 C C . GLY A 1 115 ? -10.675 12.475 11.770 1.00 51.59 115 GLY A C 1
ATOM 882 O O . GLY A 1 115 ? -11.366 13.216 12.465 1.00 51.59 115 GLY A O 1
ATOM 883 N N . THR A 1 116 ? -10.332 11.247 12.161 1.00 51.66 116 THR A N 1
ATOM 884 C CA . THR A 1 116 ? -10.757 10.629 13.430 1.00 51.66 116 THR A CA 1
ATOM 885 C C . THR A 1 116 ? -9.843 10.945 14.616 1.00 51.66 116 THR A C 1
ATOM 887 O O . THR A 1 116 ? -10.213 10.662 15.747 1.00 51.66 116 THR A O 1
ATOM 890 N N . ALA A 1 117 ? -8.657 11.529 14.399 1.00 50.94 117 ALA A N 1
ATOM 891 C CA . ALA A 1 117 ? -7.706 11.814 15.483 1.00 50.94 117 ALA A CA 1
ATOM 892 C C . ALA A 1 117 ? -7.700 13.290 15.939 1.00 50.94 117 ALA A C 1
ATOM 894 O O . ALA A 1 117 ? -7.274 13.584 17.053 1.00 50.94 117 ALA A O 1
ATOM 895 N N . ILE A 1 118 ? -8.171 14.230 15.105 1.00 52.47 118 ILE A N 1
ATOM 896 C CA . ILE A 1 118 ? -8.131 15.685 15.393 1.00 52.47 118 ILE A CA 1
ATOM 897 C C . ILE A 1 118 ? -9.526 16.354 15.262 1.00 52.47 118 ILE A C 1
ATOM 899 O O . ILE A 1 118 ? -9.704 17.518 15.620 1.00 52.47 118 ILE A O 1
ATOM 903 N N . GLY A 1 119 ? -10.554 15.624 14.805 1.00 48.66 119 GLY A N 1
ATOM 904 C CA . GLY A 1 119 ? -11.865 16.180 14.427 1.00 48.66 119 GLY A CA 1
ATOM 905 C C . GLY A 1 119 ? -12.945 16.281 15.516 1.00 48.66 119 GLY A C 1
ATOM 906 O O . GLY A 1 119 ? -13.912 17.021 15.336 1.00 48.66 119 GLY A O 1
ATOM 907 N N . ASP A 1 120 ? -12.808 15.621 16.669 1.00 49.28 120 ASP A N 1
ATOM 908 C CA . ASP A 1 120 ? -13.903 15.513 17.658 1.00 49.28 120 ASP A CA 1
ATOM 909 C C . ASP A 1 120 ? -14.120 16.744 18.561 1.00 49.28 120 ASP A C 1
ATOM 911 O O . ASP A 1 120 ? -14.897 16.701 19.521 1.00 49.28 120 ASP A O 1
ATOM 915 N N . ARG A 1 121 ? -13.473 17.880 18.269 1.00 50.25 121 ARG A N 1
ATOM 916 C CA . ARG A 1 121 ? -13.680 19.127 19.033 1.00 50.25 121 ARG A CA 1
ATOM 917 C C . ARG A 1 121 ? -14.688 20.100 18.424 1.00 50.25 121 ARG A C 1
ATOM 919 O O . ARG A 1 121 ? -15.186 20.946 19.158 1.00 50.25 121 ARG A O 1
ATOM 926 N N . HIS A 1 122 ? -15.046 19.991 17.143 1.00 44.06 122 HIS A N 1
ATOM 927 C CA . HIS A 1 122 ? -15.911 20.995 16.491 1.00 44.06 122 HIS A CA 1
ATOM 928 C C . HIS A 1 122 ? -17.359 20.545 16.220 1.00 44.06 122 HIS A C 1
ATOM 930 O O . HIS A 1 122 ? -18.205 21.375 15.898 1.00 44.06 122 HIS A O 1
ATOM 936 N N . ALA A 1 123 ? -17.706 19.274 16.442 1.00 46.59 123 ALA A N 1
ATOM 937 C CA . ALA A 1 123 ? -19.050 18.747 16.169 1.00 46.59 123 ALA A CA 1
ATOM 938 C C . ALA A 1 123 ? -20.030 18.793 17.367 1.00 46.59 123 ALA A C 1
ATOM 940 O O . ALA A 1 123 ? -21.034 18.082 17.371 1.00 46.59 123 ALA A O 1
ATOM 941 N N . ARG A 1 124 ? -19.781 19.630 18.390 1.00 47.31 124 ARG A N 1
ATOM 942 C CA . ARG A 1 124 ? -20.696 19.814 19.543 1.00 47.31 124 ARG A CA 1
ATOM 943 C C . ARG A 1 124 ? -21.340 21.202 19.670 1.00 47.31 124 ARG A C 1
ATOM 945 O O . ARG A 1 124 ? -22.025 21.447 20.655 1.00 47.31 124 ARG A O 1
ATOM 952 N N . ILE A 1 125 ? -21.209 22.080 18.670 1.00 52.22 125 ILE A N 1
ATOM 953 C CA . ILE A 1 125 ? -21.807 23.437 18.701 1.00 52.22 125 ILE A CA 1
ATOM 954 C C . ILE A 1 125 ? -22.954 23.621 17.683 1.00 52.22 125 ILE A C 1
ATOM 956 O O . ILE A 1 125 ? -23.358 24.738 17.393 1.00 52.22 125 ILE A O 1
ATOM 960 N N . ALA A 1 126 ? -23.523 22.539 17.138 1.00 51.16 126 ALA A N 1
ATOM 961 C CA . ALA A 1 126 ? -24.598 22.634 16.134 1.00 51.16 126 ALA A CA 1
ATOM 962 C C . ALA A 1 126 ? -25.863 21.814 16.455 1.00 51.16 126 ALA A C 1
ATOM 964 O O . ALA A 1 126 ? -26.714 21.628 15.589 1.00 51.16 126 ALA A O 1
ATOM 965 N N . ARG A 1 127 ? -26.024 21.328 17.696 1.00 48.62 127 ARG A N 1
ATOM 966 C CA . ARG A 1 127 ? -27.229 20.579 18.117 1.00 48.62 127 ARG A CA 1
ATOM 967 C C . ARG A 1 127 ? -27.874 21.035 19.430 1.00 48.62 127 ARG A C 1
ATOM 969 O O . ARG A 1 127 ? -28.694 20.314 19.982 1.00 48.62 127 ARG A O 1
ATOM 976 N N . ALA A 1 128 ? -27.558 22.246 19.887 1.00 48.12 128 ALA A N 1
ATOM 977 C CA . ALA A 1 128 ? -28.243 22.893 21.014 1.00 48.12 128 ALA A CA 1
ATOM 978 C C . ALA A 1 128 ? -28.881 24.251 20.648 1.00 48.12 128 ALA A C 1
ATOM 980 O O . ALA A 1 128 ? -29.398 24.946 21.516 1.00 48.12 128 ALA A O 1
ATOM 981 N N . ALA A 1 129 ? -28.877 24.637 19.367 1.00 53.06 129 ALA A N 1
ATOM 982 C CA . ALA A 1 129 ? -29.493 25.875 18.900 1.00 53.06 129 ALA A CA 1
ATOM 983 C C . ALA A 1 129 ? -30.860 25.584 18.280 1.00 53.06 129 ALA A C 1
ATOM 985 O O . ALA A 1 129 ? -30.996 25.380 17.077 1.00 53.06 129 ALA A O 1
ATOM 986 N N . GLY A 1 130 ? -31.876 25.562 19.132 1.00 53.28 130 GLY A N 1
ATOM 987 C CA . GLY A 1 130 ? -33.259 25.644 18.692 1.00 53.28 130 GLY A CA 1
ATOM 988 C C . GLY A 1 130 ? -34.117 24.598 19.351 1.00 53.28 130 GLY A C 1
ATOM 989 O O . GLY A 1 130 ? -34.357 23.579 18.721 1.00 53.28 130 GLY A O 1
ATOM 990 N N . LYS A 1 131 ? -34.542 24.868 20.595 1.00 53.62 131 LYS A N 1
ATOM 991 C CA . LYS A 1 131 ? -35.947 25.020 21.031 1.00 53.62 131 LYS A CA 1
ATOM 992 C C . LYS A 1 131 ? -35.948 25.667 22.427 1.00 53.62 131 LYS A C 1
ATOM 994 O O . LYS A 1 131 ? -36.162 24.972 23.402 1.00 53.62 131 LYS A O 1
ATOM 999 N N . GLU A 1 132 ? -35.718 26.975 22.550 1.00 45.84 132 GLU A N 1
ATOM 1000 C CA . GLU A 1 132 ? -36.128 27.667 23.783 1.00 45.84 132 GLU A CA 1
ATOM 1001 C C . GLU A 1 132 ? -36.962 28.893 23.426 1.00 45.84 132 GLU A C 1
ATOM 1003 O O . GLU A 1 132 ? -36.512 29.924 22.928 1.00 45.84 132 GLU A O 1
ATOM 1008 N N . GLN A 1 133 ? -38.250 28.662 23.600 1.00 52.41 133 GLN A N 1
ATOM 1009 C CA . GLN A 1 133 ? -39.384 29.513 23.352 1.00 52.41 133 GLN A CA 1
ATOM 1010 C C . GLN A 1 133 ? -39.360 30.665 24.364 1.00 52.41 133 GLN A C 1
ATOM 1012 O O . GLN A 1 133 ? -39.896 30.548 25.466 1.00 52.41 133 GLN A O 1
ATOM 1017 N N . TRP A 1 134 ? -38.709 31.775 24.001 1.00 40.78 134 TRP A N 1
ATOM 1018 C CA . TRP A 1 134 ? -38.690 32.984 24.822 1.00 40.78 134 TRP A CA 1
ATOM 1019 C C . TRP A 1 134 ? -40.108 33.542 24.952 1.00 40.78 134 TRP A C 1
ATOM 1021 O O . TRP A 1 134 ? -40.748 33.975 23.988 1.00 40.78 134 TRP A O 1
ATOM 1031 N N . ARG A 1 135 ? -40.605 33.484 26.185 1.00 50.53 135 ARG A N 1
ATOM 1032 C CA . ARG A 1 135 ? -41.881 34.038 26.611 1.00 50.53 135 ARG A CA 1
ATOM 1033 C C . ARG A 1 135 ? -41.920 35.538 26.337 1.00 50.53 135 ARG A C 1
ATOM 1035 O O . ARG A 1 135 ? -41.037 36.277 26.758 1.00 50.53 135 ARG A O 1
ATOM 1042 N N . ARG A 1 136 ? -42.992 36.006 25.696 1.00 48.44 136 ARG A N 1
ATOM 1043 C CA . ARG A 1 136 ? -43.332 37.433 25.676 1.00 48.44 136 ARG A CA 1
ATOM 1044 C C . ARG A 1 136 ? -43.713 37.878 27.094 1.00 48.44 136 ARG A C 1
ATOM 1046 O O . ARG A 1 136 ? -44.661 37.309 27.641 1.00 48.44 136 ARG A O 1
ATOM 1053 N N . PRO A 1 137 ? -43.069 38.895 27.685 1.00 46.47 137 PRO A N 1
ATOM 1054 C CA . PRO A 1 137 ? -43.634 39.566 28.844 1.00 46.47 137 PRO A CA 1
ATOM 1055 C C . PRO A 1 137 ? -44.806 40.454 28.396 1.00 46.47 137 PRO A C 1
ATOM 1057 O O . PRO A 1 137 ? -44.660 41.304 27.517 1.00 46.47 137 PRO A O 1
ATOM 1060 N N . ARG A 1 138 ? -45.986 40.256 29.002 1.00 52.84 138 ARG A N 1
ATOM 1061 C CA . ARG A 1 138 ? -47.032 41.288 29.027 1.00 52.84 138 ARG A CA 1
ATOM 1062 C C . ARG A 1 138 ? -46.487 42.452 29.845 1.00 52.84 138 ARG A C 1
ATOM 1064 O O . ARG A 1 138 ? -46.296 42.303 31.047 1.00 52.84 138 ARG A O 1
ATOM 1071 N N . VAL A 1 139 ? -46.303 43.602 29.215 1.00 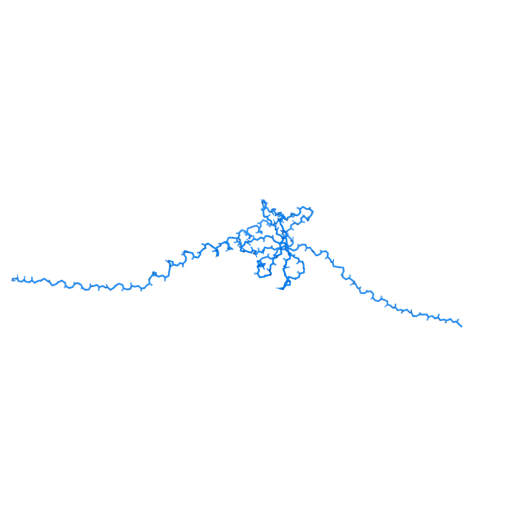51.62 139 VAL A N 1
ATOM 1072 C CA . VAL A 1 139 ? -46.181 44.874 29.928 1.00 51.62 139 VAL A CA 1
ATOM 1073 C C . VAL A 1 139 ? -47.504 45.604 29.732 1.00 51.62 139 VAL A C 1
ATOM 1075 O O . VAL A 1 139 ? -47.728 46.241 28.709 1.00 51.62 139 VAL A O 1
ATOM 1078 N N . ALA A 1 140 ? -48.420 45.438 30.687 1.00 46.34 140 ALA A N 1
ATOM 1079 C CA . ALA A 1 140 ? -49.579 46.310 30.831 1.00 46.34 140 ALA A CA 1
ATOM 1080 C C . ALA A 1 140 ? -49.151 47.472 31.733 1.00 46.34 140 ALA A C 1
ATOM 1082 O O . ALA A 1 140 ? -49.207 47.381 32.957 1.00 46.34 140 ALA A O 1
ATOM 1083 N N . GLY A 1 141 ? -48.634 48.528 31.104 1.00 49.72 141 GLY A N 1
ATOM 1084 C CA . GLY A 1 141 ? -48.356 49.802 31.753 1.00 49.72 141 GLY A CA 1
ATOM 1085 C C . GLY A 1 141 ? -49.665 50.534 32.015 1.00 49.72 141 GLY A C 1
ATOM 1086 O O . GLY A 1 141 ? -50.298 51.050 31.101 1.00 49.72 141 GLY A O 1
ATOM 1087 N N . GLN A 1 142 ? -50.063 50.529 33.278 1.00 48.94 142 GLN A N 1
ATOM 1088 C CA . GLN A 1 142 ? -51.118 51.340 33.857 1.00 48.94 142 GLN A CA 1
ATOM 1089 C C . GLN A 1 142 ? -50.599 52.785 33.973 1.00 48.94 142 GLN A C 1
ATOM 1091 O O . GLN A 1 142 ? -49.583 53.019 34.625 1.00 48.94 142 GLN A O 1
ATOM 1096 N N . VAL A 1 143 ? -51.280 53.756 33.360 1.00 53.84 143 VAL A N 1
ATOM 1097 C CA . VAL A 1 143 ? -51.094 55.183 33.668 1.00 53.84 143 VAL A CA 1
ATOM 1098 C C . VAL A 1 143 ? -52.463 55.824 33.846 1.00 53.84 143 VAL A C 1
ATOM 1100 O O . VAL A 1 143 ? -53.339 55.733 32.992 1.00 53.84 143 VAL A O 1
ATOM 1103 N N . SER A 1 144 ? -52.635 56.390 35.033 1.00 53.72 144 SER A N 1
ATOM 1104 C CA . SER A 1 144 ? -53.847 56.997 35.568 1.00 53.72 144 SER A CA 1
ATOM 1105 C C . SER A 1 144 ? -54.108 58.415 35.052 1.00 53.72 144 SER A C 1
ATOM 1107 O O . SER A 1 144 ? -53.169 59.151 34.767 1.00 53.72 144 SER A O 1
ATOM 1109 N N . ARG A 1 145 ? -55.384 58.803 35.218 1.00 44.69 145 ARG A N 1
ATOM 1110 C CA . ARG A 1 145 ? -55.931 60.124 35.609 1.00 44.69 145 ARG A CA 1
ATOM 1111 C C . ARG A 1 145 ? -56.368 61.130 34.528 1.00 44.69 145 ARG A C 1
ATOM 1113 O O . ARG A 1 145 ? -55.557 61.707 33.825 1.00 44.69 145 ARG A O 1
ATOM 1120 N N . ALA A 1 146 ? -57.674 61.413 34.620 1.00 43.78 146 ALA A N 1
ATOM 1121 C CA . ALA A 1 146 ? -58.316 62.720 34.819 1.00 43.78 146 ALA A CA 1
ATOM 1122 C C . ALA A 1 146 ? -58.149 63.807 33.745 1.00 43.78 146 ALA A C 1
ATOM 1124 O O . ALA A 1 146 ? -57.108 64.450 33.679 1.00 43.78 146 ALA A O 1
ATOM 1125 N N . HIS A 1 147 ? -59.243 64.134 33.053 1.00 43.25 147 HIS A N 1
ATOM 1126 C CA . HIS A 1 147 ? -60.108 65.276 33.385 1.00 43.25 147 HIS A CA 1
ATOM 1127 C C . HIS A 1 147 ? -61.441 65.173 32.635 1.00 43.25 147 HIS A C 1
ATOM 1129 O O . HIS A 1 147 ? -61.442 64.556 31.547 1.00 43.25 147 HIS A O 1
#

Nearest PDB structures (foldseek):
  2as9-assembly2_B  TM=3.295E-01  e=2.400E+00  Staphylococcus aureus

Mean predicted aligned error: 16.21 Å

Organism: Wolfiporia cocos (strain MD-104) (NCBI:txid742152)

Radius of gyration: 33.2 Å; Cα contacts (8 Å, |Δi|>4): 180; chains: 1; bounding box: 77×137×51 Å

Foldseek 3Di:
DDDDDDDDDPPDDPPPDPDPPPFWWFFKAAPLATFIKTFPPDPDDQVFFGWIFTWDDDDQQKTATDDIDRGRPVRIGGPGTDDPVQWDADPVRRMIGGHNVVVVVNVVVRVVSVCVVPPPPPPPPPPPPDDDDDDDDDDPDDDDDDD

pLDDT: mean 74.29, std 19.67, range [40.78, 96.38]

Secondary structure (DSSP, 8-state):
---------------------PPEEEEEEETTEEEEEEEPSSPPPTTS-EEEEEEEEEETTEEEEEEEEEE-TTTEEEEEEEPGGGEEEEGGGTEEEEPHHHHHHHHHHHHHHHHHHH-TTSTTSSSSSS----PPP----------

Solvent-accessible surface area (backbone atoms only — not comparable to full-atom values): 9577 Å² total; per-residue (Å²): 140,86,89,84,81,85,87,78,83,79,81,79,71,83,76,78,72,80,67,83,76,70,88,40,39,27,39,26,34,49,89,64,45,67,39,45,31,40,50,61,94,64,80,77,49,85,88,44,63,39,69,31,42,37,33,41,83,75,53,99,44,38,24,35,62,70,50,77,44,76,40,47,53,94,48,52,42,79,75,42,81,50,60,67,94,45,48,49,74,42,73,98,75,42,32,37,37,44,40,69,70,56,52,57,48,50,54,52,54,40,54,57,48,52,49,78,77,74,46,88,78,71,82,78,81,80,82,82,87,80,87,78,85,79,76,82,80,86,79,84,81,83,80,86,84,89,132

Sequence (147 aa):
MAVALASSSSSSLPMSEPEPSKAQFAFAQIQGGVYLVQVPPTPPSALLPSSVHVFRHEFITQFRFSHAACVHPAELHILEPIDERHTLYEADKGTVFLARELLARLQTLSRGAMGTAIGDRHARIARAAGKEQWRRPRVAGQVSRAH